Protein AF-A0A2N1USY4-F1 (afdb_monomer)

Foldseek 3Di:
DPPPPPPPPDDPVVVVVVVVVVVVVVVVVVVVVVVVVVVVVVVVVVVVVVVVVVVVVVLVVVLVCQLVVVVVVLCVVVVPPVPVPDDPPPPPCVPDPCPVVVSVVVNVCSNVVSVVVCVVVCVPPDPPPDPDD

Mean predicted aligned error: 14.27 Å

Secondary structure (DSSP, 8-state):
-TTSSGGGSS-HHHHHHHHHHHHHHHHHHHHHHHHHHHHHHHHHHHHHHHHHHHHHHHHHHHHHHHHHHHHHHHHHHHHS---TTS-TT--GGGGSTTHHHHHHHHHHHHHHHHHHHHHHTTTT---------

Structure (mmCIF, N/CA/C/O backbone):
data_AF-A0A2N1USY4-F1
#
_entry.id   AF-A0A2N1USY4-F1
#
loop_
_atom_site.group_PDB
_atom_site.id
_atom_site.type_symbol
_atom_site.label_atom_id
_atom_site.label_alt_id
_atom_site.label_comp_id
_atom_site.label_asym_id
_atom_site.label_entity_id
_atom_site.label_seq_id
_atom_site.pdbx_PDB_ins_code
_atom_site.Cartn_x
_atom_site.Cartn_y
_atom_site.Cartn_z
_atom_site.occupancy
_atom_site.B_iso_or_equiv
_atom_site.auth_seq_id
_atom_site.auth_comp_id
_atom_site.auth_asym_id
_atom_site.auth_atom_id
_atom_site.pdbx_PDB_model_num
ATOM 1 N N . GLY A 1 1 ? -19.912 -14.581 49.534 1.00 46.41 1 GLY A N 1
ATOM 2 C CA . GLY A 1 1 ? -19.799 -14.666 51.003 1.00 46.41 1 GLY A CA 1
ATOM 3 C C . GLY A 1 1 ? -19.997 -13.322 51.678 1.00 46.41 1 GLY A C 1
ATOM 4 O O . GLY A 1 1 ? -20.913 -13.200 52.469 1.00 46.41 1 GLY A O 1
ATOM 5 N N . MET A 1 2 ? -19.193 -12.309 51.335 1.00 43.66 2 MET A N 1
ATOM 6 C CA . MET A 1 2 ? -19.038 -11.086 52.146 1.00 43.66 2 MET A CA 1
ATOM 7 C C . MET A 1 2 ? -20.013 -9.922 51.855 1.00 43.66 2 MET A C 1
ATOM 9 O O . MET A 1 2 ? -19.973 -8.925 52.560 1.00 43.66 2 MET A O 1
ATOM 13 N N . MET A 1 3 ? -20.911 -10.021 50.862 1.00 52.16 3 MET A N 1
ATOM 14 C CA . MET A 1 3 ? -21.882 -8.946 50.551 1.00 52.16 3 MET A CA 1
ATOM 15 C C . MET A 1 3 ? -23.246 -9.074 51.253 1.00 52.16 3 MET A C 1
ATOM 17 O O . MET A 1 3 ? -24.084 -8.190 51.115 1.00 52.16 3 MET A O 1
ATOM 21 N N . ARG A 1 4 ? -23.516 -10.161 51.990 1.00 57.94 4 ARG A N 1
ATOM 22 C CA . ARG A 1 4 ? -24.838 -10.366 52.624 1.00 57.94 4 ARG A CA 1
ATOM 23 C C . ARG A 1 4 ? -24.941 -9.791 54.039 1.00 57.94 4 ARG A C 1
ATOM 25 O O . ARG A 1 4 ? -26.055 -9.608 54.512 1.00 57.94 4 ARG A O 1
ATOM 32 N N . GLU A 1 5 ? -23.819 -9.474 54.682 1.00 55.97 5 GLU A N 1
ATOM 33 C CA . GLU A 1 5 ? -23.781 -9.157 56.119 1.00 55.97 5 GLU A CA 1
ATOM 34 C C . GLU A 1 5 ? -23.853 -7.656 56.448 1.00 55.97 5 GLU A C 1
ATOM 36 O O . GLU A 1 5 ? -24.260 -7.301 57.546 1.00 55.97 5 GLU A O 1
ATOM 41 N N . GLN A 1 6 ? -23.553 -6.756 55.502 1.00 54.62 6 GLN A N 1
ATOM 42 C CA . GLN A 1 6 ? -23.618 -5.299 55.743 1.00 54.62 6 GLN A CA 1
ATOM 43 C C . GLN A 1 6 ? -24.985 -4.667 55.442 1.00 54.62 6 GLN A C 1
ATOM 45 O O . GLN A 1 6 ? -25.193 -3.473 55.632 1.00 54.62 6 GLN A O 1
ATOM 50 N N . LEU A 1 7 ? -25.939 -5.461 54.965 1.00 55.53 7 LEU A N 1
ATOM 51 C CA . LEU A 1 7 ? -27.223 -4.962 54.488 1.00 55.53 7 LEU A CA 1
ATOM 52 C C . LEU A 1 7 ? -28.302 -4.884 55.581 1.00 55.53 7 LEU A C 1
ATOM 54 O O . LEU A 1 7 ? -29.445 -4.583 55.269 1.00 55.53 7 LEU A O 1
ATOM 58 N N . THR A 1 8 ? -27.999 -5.150 56.848 1.00 53.75 8 THR A N 1
ATOM 59 C CA . THR A 1 8 ? -28.990 -5.085 57.941 1.00 53.75 8 THR A CA 1
ATOM 60 C C . THR A 1 8 ? -29.243 -3.667 58.470 1.00 53.75 8 THR A C 1
ATOM 62 O O . THR A 1 8 ? -30.063 -3.504 59.367 1.00 53.75 8 THR A O 1
ATOM 65 N N . VAL A 1 9 ? -28.577 -2.643 57.916 1.00 59.56 9 VAL A N 1
ATOM 66 C CA . VAL A 1 9 ? -28.603 -1.256 58.431 1.00 59.56 9 VAL A CA 1
ATOM 67 C C . VAL A 1 9 ? -29.453 -0.293 57.579 1.00 59.56 9 VAL A C 1
ATOM 69 O O . VAL A 1 9 ? -29.806 0.781 58.054 1.00 59.56 9 VAL A O 1
ATOM 72 N N . PHE A 1 10 ? -29.828 -0.659 56.348 1.00 61.94 10 PHE A N 1
ATOM 73 C CA . PHE A 1 10 ? -30.527 0.238 55.414 1.00 61.94 10 PHE A CA 1
ATOM 74 C C . PHE A 1 10 ? -31.996 -0.145 55.213 1.00 61.94 10 PHE A C 1
ATOM 76 O O . PHE A 1 10 ? -32.310 -1.326 55.036 1.00 61.94 10 PHE A O 1
ATOM 83 N N . ASP A 1 11 ? -32.862 0.870 55.192 1.00 70.75 11 ASP A N 1
ATOM 84 C CA . ASP A 1 11 ? -34.284 0.759 54.858 1.00 70.75 11 ASP A CA 1
ATOM 85 C C . ASP A 1 11 ? -34.491 0.159 53.449 1.00 70.75 11 ASP A C 1
ATOM 87 O O . ASP A 1 11 ? -33.619 0.275 52.576 1.00 70.75 11 ASP A O 1
ATOM 91 N N . GLU A 1 12 ? -35.621 -0.522 53.226 1.00 74.12 12 GLU A N 1
ATOM 92 C CA . GLU A 1 12 ? -35.898 -1.287 51.995 1.00 74.12 12 GLU A CA 1
ATOM 93 C C . GLU A 1 12 ? -35.788 -0.416 50.730 1.00 74.12 12 GLU A C 1
ATOM 95 O O . GLU A 1 12 ? -35.249 -0.854 49.707 1.00 74.12 12 GLU A O 1
ATOM 100 N N . GLU A 1 13 ? -36.190 0.851 50.842 1.00 74.94 13 GLU A N 1
ATOM 101 C CA . GLU A 1 13 ? -36.139 1.845 49.771 1.00 74.94 13 GLU A CA 1
ATOM 102 C C . GLU A 1 13 ? -34.690 2.223 49.405 1.00 74.94 13 GLU A C 1
ATOM 104 O O . GLU A 1 13 ? -34.322 2.287 48.230 1.00 74.94 13 GLU A O 1
ATOM 109 N N . THR A 1 14 ? -33.806 2.362 50.402 1.00 79.56 14 THR A N 1
ATOM 110 C CA . THR A 1 14 ? -32.386 2.703 50.181 1.00 79.56 14 THR A CA 1
ATOM 111 C C . THR A 1 14 ? -31.634 1.567 49.480 1.00 79.56 14 THR A C 1
ATOM 113 O O . THR A 1 14 ? -30.770 1.801 48.632 1.00 79.56 14 THR A O 1
ATOM 116 N N . ARG A 1 15 ? -31.981 0.310 49.787 1.00 80.06 15 ARG A N 1
ATOM 117 C CA . ARG A 1 15 ? -31.410 -0.871 49.118 1.00 80.06 15 ARG A CA 1
ATOM 118 C C . ARG A 1 15 ? -31.798 -0.939 47.642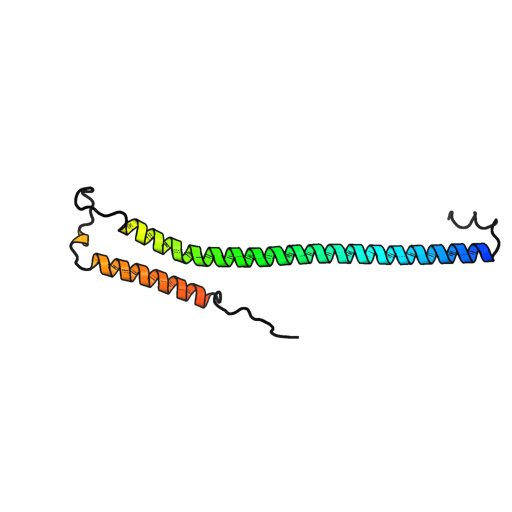 1.00 80.06 15 ARG A C 1
ATOM 120 O O . ARG A 1 15 ? -30.972 -1.349 46.826 1.00 80.06 15 ARG A O 1
ATOM 127 N N . PHE A 1 16 ? -33.036 -0.571 47.312 1.00 84.62 16 PHE A N 1
ATOM 128 C CA . PHE A 1 16 ? -33.518 -0.552 45.934 1.00 84.62 16 PHE A CA 1
ATOM 129 C C . PHE A 1 16 ? -32.733 0.463 45.092 1.00 84.62 16 PHE A C 1
ATOM 131 O O . PHE A 1 16 ? -32.182 0.090 44.059 1.00 84.62 16 PHE A O 1
ATOM 138 N N . TYR A 1 17 ? -32.567 1.692 45.595 1.00 86.75 17 TYR A N 1
ATOM 139 C CA . TYR A 1 17 ? -31.752 2.721 44.938 1.00 86.75 17 TYR A CA 1
ATOM 140 C C . TYR A 1 17 ? -30.293 2.291 44.734 1.00 86.75 17 TYR A C 1
ATOM 142 O O . TYR A 1 17 ? -29.743 2.462 43.649 1.00 86.75 17 TYR A O 1
ATOM 150 N N . LEU A 1 18 ? -29.656 1.695 45.749 1.00 86.19 18 LEU A N 1
ATOM 151 C CA . LEU A 1 18 ? -28.269 1.223 45.633 1.00 86.19 18 LEU A CA 1
ATOM 152 C C . LEU A 1 18 ? -28.106 0.118 44.583 1.00 86.19 18 LEU A C 1
ATOM 154 O O . LEU A 1 18 ? -27.098 0.094 43.877 1.00 86.19 18 LEU A O 1
ATOM 158 N N . ARG A 1 19 ? -29.082 -0.792 44.471 1.00 88.06 19 ARG A N 1
ATOM 159 C CA . ARG A 1 19 ? -29.069 -1.835 43.439 1.00 88.06 19 ARG A CA 1
ATOM 160 C C . ARG A 1 19 ? -29.248 -1.241 42.044 1.00 88.06 19 ARG A C 1
ATOM 162 O O . ARG A 1 19 ? -28.500 -1.619 41.155 1.00 88.06 19 ARG A O 1
ATOM 169 N N . ASP A 1 20 ? -30.161 -0.291 41.871 1.00 91.94 20 ASP A N 1
ATOM 170 C CA . ASP A 1 20 ? -30.392 0.349 40.573 1.00 91.94 20 ASP A CA 1
ATOM 171 C C . ASP A 1 20 ? -29.145 1.093 40.064 1.00 91.94 20 ASP A C 1
ATOM 173 O O . ASP A 1 20 ? -28.736 0.926 38.915 1.00 91.94 20 ASP A O 1
ATOM 177 N N . VAL A 1 21 ? -28.458 1.832 40.946 1.00 92.31 21 VAL A N 1
ATOM 178 C CA . VAL A 1 21 ? -27.180 2.485 40.609 1.00 92.31 21 VAL A CA 1
ATOM 179 C C . VAL A 1 21 ? -26.093 1.461 40.276 1.00 92.31 21 VAL A C 1
ATOM 181 O O . VAL A 1 21 ? -25.308 1.673 39.350 1.00 92.31 21 VAL A O 1
ATOM 184 N N . PHE A 1 22 ? -26.033 0.346 41.006 1.00 92.62 22 PHE A N 1
ATOM 185 C CA . PHE A 1 22 ? -25.076 -0.726 40.733 1.00 92.62 22 PHE A CA 1
ATOM 186 C C . PHE A 1 22 ? -25.317 -1.382 39.365 1.00 92.62 22 PHE A C 1
ATOM 188 O O . PHE A 1 22 ? -24.367 -1.595 38.607 1.00 92.62 22 PHE A O 1
ATOM 195 N N . ASP A 1 23 ? -26.577 -1.643 39.022 1.00 94.44 23 ASP A N 1
ATOM 196 C CA . ASP A 1 23 ? -26.967 -2.228 37.739 1.00 94.44 23 ASP A CA 1
ATOM 197 C C . ASP A 1 23 ? -26.655 -1.258 36.584 1.00 94.44 23 ASP A C 1
ATOM 199 O O . ASP A 1 23 ? -26.004 -1.647 35.612 1.00 94.44 23 ASP A O 1
ATOM 203 N N . HIS A 1 24 ? -26.984 0.032 36.728 1.00 95.19 24 HIS A N 1
ATOM 204 C CA . HIS A 1 24 ? -26.621 1.069 35.751 1.00 95.19 24 HIS A CA 1
ATOM 205 C C . HIS A 1 24 ? -25.105 1.211 35.573 1.00 95.19 24 HIS A C 1
ATOM 207 O O . HIS A 1 24 ? -24.616 1.383 34.456 1.00 95.19 24 HIS A O 1
ATOM 213 N N . THR A 1 25 ? -24.342 1.128 36.666 1.00 94.88 25 THR A N 1
ATOM 214 C CA . THR A 1 25 ? -22.875 1.212 36.610 1.00 94.88 25 THR A CA 1
ATOM 215 C C . THR A 1 25 ? -22.294 0.016 35.863 1.00 94.88 25 THR A C 1
ATOM 217 O O . THR A 1 25 ? -21.384 0.179 35.054 1.00 94.88 25 THR A O 1
ATOM 220 N N . THR A 1 26 ? -22.850 -1.174 36.090 1.00 95.25 26 THR A N 1
ATOM 221 C CA . THR A 1 26 ? -22.438 -2.399 35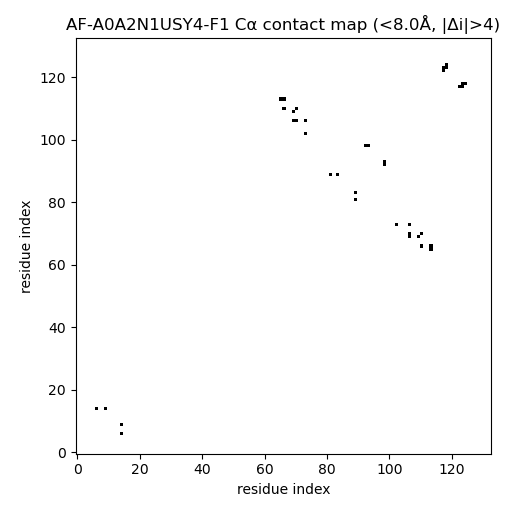.397 1.00 95.25 26 THR A CA 1
ATOM 222 C C . THR A 1 26 ? -22.745 -2.302 33.901 1.00 95.25 26 THR A C 1
ATOM 224 O O . THR A 1 26 ? -21.869 -2.549 33.079 1.00 95.25 26 THR A O 1
ATOM 227 N N . GLN A 1 27 ? -23.934 -1.818 33.534 1.00 97.00 27 GLN A N 1
ATOM 228 C CA . GLN A 1 27 ? -24.311 -1.606 32.134 1.00 97.00 27 GLN A CA 1
ATOM 229 C C . GLN A 1 27 ? -23.416 -0.575 31.424 1.00 97.00 27 GLN A C 1
ATOM 231 O O . GLN A 1 27 ? -23.052 -0.750 30.260 1.00 97.00 27 GLN A O 1
ATOM 236 N N . LEU A 1 28 ? -23.034 0.503 32.118 1.00 96.75 28 LEU A N 1
ATOM 237 C CA . LEU A 1 28 ? -22.068 1.477 31.602 1.00 96.75 28 LEU A CA 1
ATOM 238 C C . LEU A 1 28 ? -20.683 0.860 31.394 1.00 96.75 28 LEU A C 1
ATOM 240 O O . LEU A 1 28 ? -19.989 1.227 30.446 1.00 96.75 28 LEU A O 1
ATOM 244 N N . MET A 1 29 ? -20.284 -0.066 32.262 1.00 97.38 29 MET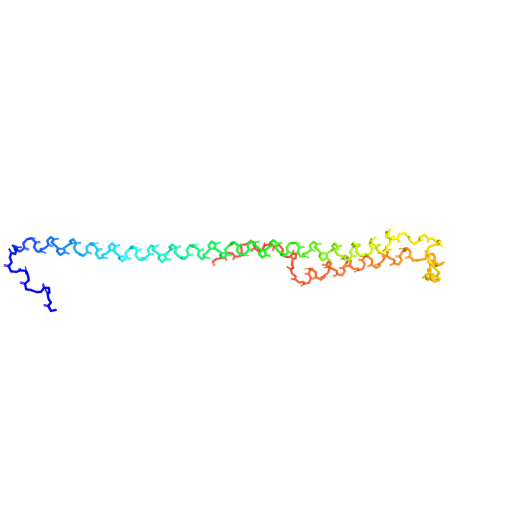 A N 1
ATOM 245 C CA . MET A 1 29 ? -19.006 -0.763 32.158 1.00 97.38 29 MET A CA 1
ATOM 246 C C . MET A 1 29 ? -18.968 -1.673 30.922 1.00 97.38 29 MET A C 1
ATOM 248 O O . MET A 1 29 ? -18.017 -1.587 30.147 1.00 97.38 29 MET A O 1
ATOM 252 N N . ASP A 1 30 ? -20.044 -2.420 30.659 1.00 97.44 30 ASP A N 1
ATOM 253 C CA . ASP A 1 30 ? -20.185 -3.249 29.450 1.00 97.44 30 ASP A CA 1
ATOM 254 C C . ASP A 1 30 ? -20.150 -2.405 28.160 1.00 97.44 30 ASP A C 1
ATOM 256 O O . ASP A 1 30 ? -19.518 -2.765 27.159 1.00 97.44 30 ASP A O 1
ATOM 260 N N . LEU A 1 31 ? -20.796 -1.235 28.180 1.00 97.56 31 LEU A N 1
ATOM 261 C CA . LEU A 1 31 ? -20.748 -0.264 27.082 1.00 97.56 31 LEU A CA 1
ATOM 262 C C . LEU A 1 31 ? -19.334 0.273 26.856 1.00 97.56 31 LEU A C 1
ATOM 264 O O . LEU A 1 31 ? -18.888 0.377 25.714 1.00 97.56 31 LEU A O 1
ATOM 268 N N . LEU A 1 32 ? -18.621 0.613 27.931 1.00 97.69 32 LEU A N 1
ATOM 269 C CA . LEU A 1 32 ? -17.239 1.080 27.849 1.00 97.69 32 LEU A CA 1
ATOM 270 C C . LEU A 1 32 ? -16.318 0.025 27.246 1.00 97.69 32 LEU A C 1
ATOM 272 O O . LEU A 1 32 ? -15.480 0.372 26.415 1.00 97.69 32 LEU A O 1
ATOM 276 N N . ASP A 1 33 ? -16.471 -1.237 27.631 1.00 97.75 33 ASP A N 1
ATOM 277 C CA . ASP A 1 33 ? -15.669 -2.318 27.064 1.00 97.75 33 ASP A CA 1
ATOM 278 C C . ASP A 1 33 ? -15.999 -2.533 25.581 1.00 97.75 33 ASP A C 1
ATOM 280 O O . ASP A 1 33 ? -15.087 -2.588 24.757 1.00 97.75 33 ASP A O 1
ATOM 284 N N . THR A 1 34 ? -17.277 -2.451 25.198 1.00 97.94 34 THR A N 1
ATOM 285 C CA . THR A 1 34 ? -17.685 -2.450 23.781 1.00 97.94 34 THR A CA 1
ATOM 286 C C . THR A 1 34 ? -17.042 -1.298 22.993 1.00 97.94 34 THR A C 1
ATOM 288 O O . THR A 1 34 ? -16.569 -1.485 21.869 1.00 97.94 34 THR A O 1
ATOM 291 N N . TYR A 1 35 ? -16.992 -0.089 23.562 1.00 97.38 35 TYR A N 1
ATOM 292 C CA . TYR A 1 35 ? -16.352 1.057 22.911 1.00 97.38 35 TYR A CA 1
ATOM 293 C C . TYR A 1 35 ? -14.835 0.906 22.794 1.00 97.38 35 TYR A C 1
ATOM 295 O O . TYR A 1 35 ? -14.265 1.338 21.789 1.00 97.38 35 TYR A O 1
ATOM 303 N N . LYS A 1 36 ? -14.169 0.297 23.782 1.00 97.94 36 LYS A N 1
ATOM 304 C CA . LYS A 1 36 ? -12.736 -0.017 23.687 1.00 97.94 36 LYS A CA 1
ATOM 305 C C . LYS A 1 36 ? -12.469 -0.994 22.547 1.00 97.94 36 LYS A C 1
ATOM 307 O O . LYS A 1 36 ? -11.573 -0.731 21.746 1.00 97.94 36 LYS A O 1
ATOM 312 N N . ASP A 1 37 ? -13.278 -2.043 22.430 1.00 97.75 37 ASP A N 1
ATOM 313 C CA . ASP A 1 37 ? -13.153 -3.031 21.356 1.00 97.75 37 ASP A CA 1
ATOM 314 C C . ASP A 1 37 ? -13.368 -2.389 19.980 1.00 97.75 37 ASP A C 1
ATOM 316 O O . ASP A 1 37 ? -12.569 -2.581 19.063 1.00 97.75 37 ASP A O 1
ATOM 320 N N . LEU A 1 38 ? -14.396 -1.545 19.835 1.00 97.88 38 LEU A N 1
ATOM 321 C CA . LEU A 1 38 ? -14.625 -0.781 18.604 1.00 97.88 38 LEU A CA 1
ATOM 322 C C . LEU A 1 38 ? -13.460 0.156 18.271 1.00 97.88 38 LEU A C 1
ATOM 324 O O . LEU A 1 38 ? -13.055 0.241 17.114 1.00 97.88 38 LEU A O 1
ATOM 328 N N . SER A 1 39 ? -12.905 0.844 19.268 1.00 97.00 39 SER A N 1
ATOM 329 C CA . SER A 1 39 ? -11.746 1.719 19.077 1.00 97.00 39 SER A CA 1
ATOM 330 C C . SER A 1 39 ? -10.527 0.933 18.587 1.00 97.00 39 SER A C 1
ATOM 332 O O . SER A 1 39 ? -9.879 1.347 17.625 1.00 97.00 39 SER A O 1
ATOM 334 N N . SER A 1 40 ? -10.263 -0.240 19.172 1.00 97.25 40 SER A N 1
ATOM 335 C CA . SER A 1 40 ? -9.193 -1.135 18.716 1.00 97.25 40 SER A CA 1
ATOM 336 C C . SER A 1 40 ? -9.416 -1.579 17.270 1.00 97.25 40 SER A C 1
ATOM 338 O O . SER A 1 40 ? -8.513 -1.457 16.445 1.00 97.25 40 SER A O 1
ATOM 340 N N . HIS A 1 41 ? -10.635 -1.998 16.918 1.00 97.38 41 HIS A N 1
ATOM 341 C CA . HIS A 1 41 ? -10.966 -2.374 15.541 1.00 97.38 41 HIS A CA 1
ATOM 342 C C . HIS A 1 41 ? -10.779 -1.222 14.547 1.00 97.38 41 HIS A C 1
ATOM 344 O O . HIS A 1 41 ? -10.309 -1.437 13.429 1.00 97.38 41 HIS A O 1
ATOM 350 N N . LEU A 1 42 ? -11.125 0.008 14.934 1.00 97.31 42 LEU A N 1
ATOM 351 C CA . LEU A 1 42 ? -10.895 1.186 14.099 1.00 97.31 42 LEU A CA 1
ATOM 352 C C . LEU A 1 42 ? -9.401 1.443 13.903 1.00 97.31 42 LEU A C 1
ATOM 354 O O . LEU A 1 42 ? -8.981 1.704 12.776 1.00 97.31 42 LEU A O 1
ATOM 358 N N . MET A 1 43 ? -8.593 1.331 14.960 1.00 98.06 43 MET A N 1
ATOM 359 C CA . MET A 1 43 ? -7.136 1.438 14.848 1.00 98.06 43 MET A CA 1
ATOM 360 C C . MET A 1 43 ? -6.587 0.396 13.869 1.00 98.06 43 MET A C 1
ATOM 362 O O . MET A 1 43 ? -5.872 0.767 12.935 1.00 98.06 43 MET A O 1
ATOM 366 N N . ASP A 1 44 ? -7.004 -0.864 13.991 1.00 97.06 44 ASP A N 1
ATOM 367 C CA . ASP A 1 44 ? -6.590 -1.940 13.086 1.00 97.06 44 ASP A CA 1
ATOM 368 C C . ASP A 1 44 ? -7.017 -1.676 11.635 1.00 97.06 44 ASP A C 1
ATOM 370 O O . ASP A 1 44 ? -6.224 -1.839 10.703 1.00 97.06 44 ASP A O 1
ATOM 374 N N . MET A 1 45 ? -8.242 -1.188 11.417 1.00 97.38 45 MET A N 1
ATOM 375 C CA . MET A 1 45 ? -8.713 -0.782 10.091 1.00 97.38 45 MET A CA 1
ATOM 376 C C . MET A 1 45 ? -7.893 0.373 9.514 1.00 97.38 45 MET A C 1
ATOM 378 O O . MET A 1 45 ? -7.535 0.334 8.336 1.00 97.38 45 MET A O 1
ATOM 382 N N . THR A 1 46 ? -7.565 1.390 10.314 1.00 96.56 46 THR A N 1
ATOM 383 C CA . THR A 1 46 ? -6.744 2.514 9.842 1.00 96.56 46 THR A CA 1
ATOM 384 C C . THR A 1 46 ? -5.325 2.074 9.487 1.00 96.56 46 THR A C 1
ATOM 386 O O . THR A 1 46 ? -4.803 2.481 8.447 1.00 96.56 46 THR A O 1
ATOM 389 N N . ALA A 1 47 ? -4.724 1.188 10.286 1.00 96.06 47 ALA A N 1
ATOM 390 C CA . ALA A 1 47 ? -3.419 0.606 9.999 1.00 96.06 47 ALA A CA 1
ATOM 391 C C . ALA A 1 47 ? -3.457 -0.250 8.722 1.00 96.06 47 ALA A C 1
ATOM 393 O O . ALA A 1 47 ? -2.578 -0.134 7.864 1.00 96.06 47 ALA A O 1
ATOM 394 N N . SER A 1 48 ? -4.511 -1.052 8.549 1.00 96.06 48 SER A N 1
ATOM 395 C CA . SER A 1 48 ? -4.748 -1.841 7.338 1.00 96.06 48 SER A CA 1
ATOM 396 C C . SER A 1 48 ? -4.895 -0.954 6.098 1.00 96.06 48 SER A C 1
ATOM 398 O O . SER A 1 48 ? -4.225 -1.180 5.090 1.00 96.06 48 SER A O 1
ATOM 400 N N . ALA A 1 49 ? -5.681 0.123 6.182 1.00 95.38 49 ALA A N 1
ATOM 401 C CA . ALA A 1 49 ? -5.840 1.086 5.095 1.00 95.38 49 ALA A CA 1
ATOM 402 C C . ALA A 1 49 ? -4.518 1.794 4.746 1.00 95.38 49 ALA A C 1
ATOM 404 O O . ALA A 1 49 ? -4.193 1.965 3.567 1.00 95.38 49 ALA A O 1
ATOM 405 N N . ALA A 1 50 ? -3.716 2.162 5.751 1.00 95.31 50 ALA A N 1
ATOM 406 C CA . ALA A 1 50 ? -2.388 2.736 5.539 1.00 95.31 50 ALA A CA 1
ATOM 407 C C . ALA A 1 50 ? -1.444 1.747 4.832 1.00 95.31 50 ALA A C 1
ATOM 409 O O . ALA A 1 50 ? -0.741 2.127 3.893 1.00 95.31 50 ALA A O 1
ATOM 410 N N . SER A 1 51 ? -1.473 0.473 5.229 1.00 94.38 51 SER A N 1
ATOM 411 C CA . SER A 1 51 ? -0.706 -0.602 4.589 1.00 94.38 51 SER A CA 1
ATOM 412 C C . SER A 1 51 ? -1.153 -0.849 3.144 1.00 94.38 51 SER A C 1
ATOM 414 O O . SER A 1 51 ? -0.322 -0.955 2.242 1.00 94.38 51 SER A O 1
ATOM 416 N N . ALA A 1 52 ? -2.463 -0.843 2.881 1.00 92.81 52 ALA A N 1
ATOM 417 C CA . ALA A 1 52 ? -3.009 -0.965 1.531 1.00 92.81 52 ALA A CA 1
ATOM 418 C C . ALA A 1 52 ? -2.521 0.171 0.617 1.00 92.81 52 ALA A C 1
ATOM 420 O O . ALA A 1 52 ? -2.038 -0.085 -0.488 1.00 92.81 52 ALA A O 1
ATOM 421 N N . ARG A 1 53 ? -2.551 1.417 1.109 1.00 92.25 53 ARG A N 1
ATOM 422 C CA . ARG A 1 53 ? -2.010 2.578 0.390 1.00 92.25 53 ARG A CA 1
ATOM 423 C C . ARG A 1 53 ? -0.506 2.451 0.147 1.00 92.25 53 ARG A C 1
ATOM 425 O O . ARG A 1 53 ? -0.037 2.758 -0.946 1.00 92.25 53 ARG A O 1
ATOM 432 N N . MET A 1 54 ? 0.258 1.992 1.138 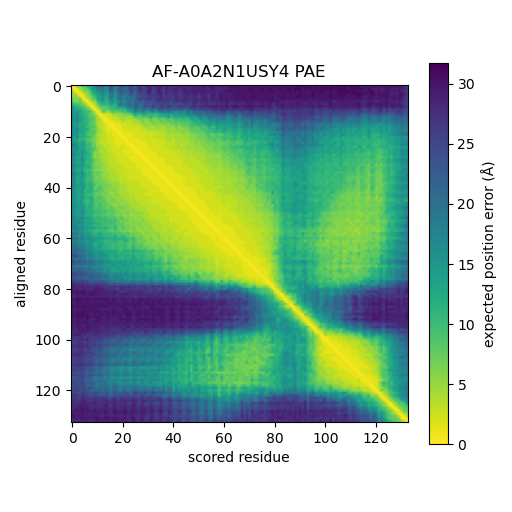1.00 93.31 54 MET A N 1
ATOM 433 C CA . MET A 1 54 ? 1.694 1.749 0.976 1.00 93.31 54 MET A CA 1
ATOM 434 C C . MET A 1 54 ? 1.962 0.704 -0.113 1.00 93.31 54 MET A C 1
ATOM 436 O O . MET A 1 54 ? 2.806 0.925 -0.979 1.00 93.31 54 MET A O 1
ATOM 440 N N . ASN A 1 55 ? 1.210 -0.398 -0.125 1.00 91.50 55 ASN A N 1
ATOM 441 C CA . ASN A 1 55 ? 1.321 -1.428 -1.157 1.00 91.50 55 ASN A CA 1
ATOM 442 C C . ASN A 1 55 ? 1.031 -0.876 -2.557 1.00 91.50 55 ASN A C 1
ATOM 444 O O . ASN A 1 55 ? 1.725 -1.230 -3.510 1.00 91.50 55 ASN A O 1
ATOM 448 N N . GLU A 1 56 ? 0.045 0.011 -2.692 1.00 89.06 56 GLU A N 1
ATOM 449 C CA . GLU A 1 56 ? -0.254 0.682 -3.959 1.00 89.06 56 GLU A CA 1
ATOM 450 C C . GLU A 1 56 ? 0.895 1.594 -4.414 1.00 89.06 56 GLU A C 1
ATOM 452 O O . GLU A 1 56 ? 1.325 1.516 -5.567 1.00 89.06 56 GLU A O 1
ATOM 457 N N . ILE A 1 57 ? 1.455 2.397 -3.503 1.00 92.00 57 ILE A N 1
ATOM 458 C CA . ILE A 1 57 ? 2.604 3.269 -3.790 1.00 92.00 57 ILE A CA 1
ATOM 459 C C . ILE A 1 57 ? 3.826 2.437 -4.198 1.00 92.00 57 ILE A C 1
ATOM 461 O O . ILE A 1 57 ? 4.456 2.723 -5.216 1.00 92.00 57 ILE A O 1
ATOM 465 N N . MET A 1 58 ? 4.145 1.381 -3.448 1.00 91.00 58 MET A N 1
ATOM 466 C CA . MET A 1 58 ? 5.262 0.480 -3.749 1.00 91.00 58 MET A CA 1
ATOM 467 C C . MET A 1 58 ? 5.090 -0.190 -5.108 1.00 91.00 58 MET A C 1
ATOM 469 O O . MET A 1 58 ? 6.041 -0.273 -5.887 1.00 91.00 58 MET A O 1
ATOM 473 N N . ARG A 1 59 ? 3.869 -0.626 -5.427 1.00 85.44 59 ARG A N 1
ATOM 474 C CA . ARG A 1 59 ? 3.522 -1.146 -6.748 1.00 85.44 59 ARG A CA 1
ATOM 475 C C . ARG A 1 59 ? 3.773 -0.104 -7.832 1.00 85.44 59 ARG A C 1
ATOM 477 O O . ARG A 1 59 ? 4.445 -0.426 -8.807 1.00 85.44 59 ARG A O 1
ATOM 484 N N . PHE A 1 60 ? 3.294 1.126 -7.659 1.00 87.00 60 PHE A N 1
ATOM 485 C CA . PHE A 1 60 ? 3.501 2.199 -8.631 1.00 87.00 60 PHE A CA 1
ATOM 486 C C . PHE A 1 60 ? 4.992 2.485 -8.862 1.00 87.00 60 PHE A C 1
ATOM 488 O O . PHE A 1 60 ? 5.455 2.452 -10.002 1.00 87.00 60 PHE A O 1
ATOM 495 N N . LEU A 1 61 ? 5.764 2.676 -7.787 1.00 86.94 61 LEU A N 1
ATOM 496 C CA . LEU A 1 61 ? 7.209 2.899 -7.871 1.00 86.94 61 LEU A CA 1
ATOM 497 C C . LEU A 1 61 ? 7.923 1.729 -8.556 1.00 86.94 61 LEU A C 1
ATOM 499 O O . LEU A 1 61 ? 8.745 1.952 -9.438 1.00 86.94 61 LEU A O 1
ATOM 503 N N . THR A 1 62 ? 7.556 0.487 -8.228 1.00 87.38 62 THR A N 1
ATOM 504 C CA . THR A 1 62 ? 8.143 -0.714 -8.841 1.00 87.38 62 THR A CA 1
ATOM 505 C C . THR A 1 62 ? 7.880 -0.772 -10.345 1.00 87.38 62 THR A C 1
ATOM 507 O O . THR A 1 62 ? 8.793 -1.100 -11.100 1.00 87.38 62 THR A O 1
ATOM 510 N N . VAL A 1 63 ? 6.666 -0.431 -10.804 1.00 83.44 63 VAL A N 1
ATOM 511 C CA . VAL A 1 63 ? 6.357 -0.346 -12.246 1.00 83.44 63 VAL A CA 1
ATOM 512 C C . VAL A 1 63 ? 7.275 0.659 -12.926 1.00 83.44 63 VAL A C 1
ATOM 514 O O . VAL A 1 63 ? 7.926 0.323 -13.914 1.00 83.44 63 VAL A O 1
ATOM 517 N N . MET A 1 64 ? 7.351 1.875 -12.381 1.00 84.12 64 MET A N 1
ATOM 518 C CA . MET A 1 64 ? 8.166 2.940 -12.961 1.00 84.12 64 MET A CA 1
ATOM 519 C C . MET A 1 64 ? 9.646 2.541 -12.992 1.00 84.12 64 MET A C 1
ATOM 521 O O . MET A 1 64 ? 10.287 2.637 -14.037 1.00 84.12 64 MET A O 1
ATOM 525 N N . SER A 1 65 ? 10.187 2.015 -11.889 1.00 87.12 65 SER A N 1
ATOM 526 C CA . SER A 1 65 ? 11.571 1.537 -11.814 1.00 87.12 65 SER A CA 1
ATOM 527 C C . SER A 1 65 ? 11.852 0.401 -12.796 1.00 87.12 65 SER A C 1
ATOM 529 O O . SER A 1 65 ? 12.879 0.425 -13.464 1.00 87.12 65 SER A O 1
ATOM 531 N N . SER A 1 66 ? 10.943 -0.564 -12.946 1.00 83.69 66 SER A N 1
ATOM 532 C CA . SER A 1 66 ? 11.105 -1.686 -13.882 1.00 83.69 66 SER A CA 1
ATOM 533 C C . SER A 1 66 ? 11.208 -1.231 -15.345 1.00 83.69 66 SER A C 1
ATOM 535 O O . SER A 1 66 ? 11.865 -1.888 -16.148 1.00 83.69 66 SER A O 1
ATOM 537 N N . ILE A 1 67 ? 10.611 -0.084 -15.689 1.00 80.12 67 ILE A N 1
ATOM 538 C CA . ILE A 1 67 ? 10.739 0.549 -17.010 1.00 80.12 67 ILE A CA 1
ATOM 539 C C . ILE A 1 67 ? 12.046 1.352 -17.102 1.00 80.12 67 ILE A C 1
ATOM 541 O O . ILE A 1 67 ? 12.791 1.219 -18.074 1.00 80.12 67 ILE A O 1
ATOM 545 N N . PHE A 1 68 ? 12.351 2.173 -16.093 1.00 78.81 68 PHE A N 1
ATOM 546 C CA . PHE A 1 68 ? 13.517 3.059 -16.121 1.00 78.81 68 PHE A CA 1
ATOM 547 C C . PHE A 1 68 ? 14.853 2.332 -15.984 1.00 78.81 68 PHE A C 1
ATOM 549 O O . PHE A 1 68 ? 15.815 2.776 -16.597 1.00 78.81 68 PHE A O 1
ATOM 556 N N . ILE A 1 69 ? 14.952 1.243 -15.220 1.00 84.31 69 ILE A N 1
ATOM 557 C CA . ILE A 1 69 ? 16.209 0.506 -15.013 1.00 84.31 69 ILE A CA 1
ATOM 558 C C . ILE A 1 69 ? 16.804 0.005 -16.339 1.00 84.31 69 ILE A C 1
ATOM 560 O O . ILE A 1 69 ? 17.935 0.386 -16.639 1.00 84.31 69 ILE A O 1
ATOM 564 N N . PRO A 1 70 ? 16.098 -0.791 -17.169 1.00 75.69 70 PRO A N 1
ATOM 565 C CA . PRO A 1 70 ? 16.658 -1.243 -18.438 1.00 75.69 70 PRO A CA 1
ATOM 566 C C . PRO A 1 70 ? 16.880 -0.082 -19.408 1.00 75.69 70 PRO A C 1
ATOM 568 O O . PRO A 1 70 ? 17.899 -0.050 -20.090 1.00 75.69 70 PRO A O 1
ATOM 571 N N . LEU A 1 71 ? 15.977 0.904 -19.441 1.00 76.50 71 LEU A N 1
ATOM 572 C CA . LEU A 1 71 ? 16.130 2.072 -20.308 1.00 76.50 71 LEU A CA 1
ATOM 573 C C . LEU A 1 71 ? 17.391 2.875 -19.950 1.00 76.50 71 LEU A C 1
ATOM 575 O O . LEU A 1 71 ? 18.164 3.233 -20.833 1.00 76.50 71 LEU A O 1
ATOM 579 N N . THR A 1 72 ? 17.629 3.095 -18.655 1.00 79.25 72 THR A N 1
ATOM 580 C CA . THR A 1 72 ? 18.807 3.799 -18.126 1.00 79.25 72 THR A CA 1
ATOM 581 C C . THR A 1 72 ? 20.069 2.969 -18.301 1.00 79.25 72 THR A C 1
ATOM 583 O O . THR A 1 72 ? 21.112 3.527 -18.607 1.00 79.25 72 THR A O 1
ATOM 586 N N . PHE A 1 73 ? 19.999 1.645 -18.157 1.00 77.38 73 PHE A N 1
ATOM 587 C CA . PHE A 1 73 ? 21.133 0.756 -18.401 1.00 77.38 73 PHE A CA 1
ATOM 588 C C . PHE A 1 73 ? 21.591 0.825 -19.861 1.00 77.38 73 PHE A C 1
ATOM 590 O O . PHE A 1 73 ? 22.777 1.007 -20.125 1.00 77.38 73 PHE A O 1
ATOM 597 N N . ILE A 1 74 ? 20.654 0.766 -20.813 1.00 72.19 74 ILE A N 1
ATOM 598 C CA . ILE A 1 74 ? 20.991 0.885 -22.233 1.00 72.19 74 ILE A CA 1
ATOM 599 C C . ILE A 1 74 ? 21.445 2.321 -22.542 1.00 72.19 74 ILE A C 1
ATOM 601 O O . ILE A 1 74 ? 22.483 2.505 -23.168 1.00 72.19 74 ILE A O 1
ATOM 605 N N . ALA A 1 75 ? 20.752 3.352 -22.048 1.00 72.44 75 ALA A N 1
ATOM 606 C CA . ALA A 1 75 ? 21.200 4.739 -22.198 1.00 72.44 75 ALA A CA 1
ATOM 607 C C . ALA A 1 75 ? 22.581 4.990 -21.562 1.00 72.44 75 ALA A C 1
ATOM 609 O O . ALA A 1 75 ? 23.343 5.791 -22.083 1.00 72.44 75 ALA A O 1
ATOM 610 N N . GLY A 1 76 ? 22.932 4.289 -20.484 1.00 72.25 76 GLY A N 1
ATOM 611 C CA . GLY A 1 76 ? 24.249 4.325 -19.854 1.00 72.25 76 GLY A CA 1
ATOM 612 C C . GLY A 1 76 ? 25.320 3.669 -20.721 1.00 72.25 76 GLY A C 1
ATOM 613 O O . GLY A 1 76 ? 26.347 4.288 -20.970 1.00 72.25 76 GLY A O 1
ATOM 614 N N . ILE A 1 77 ? 25.062 2.471 -21.258 1.00 68.81 77 ILE A N 1
ATOM 615 C CA . ILE A 1 77 ? 25.983 1.782 -22.182 1.00 68.81 77 ILE A CA 1
ATOM 616 C C . ILE A 1 77 ? 26.221 2.604 -23.454 1.00 68.81 77 ILE A C 1
ATOM 618 O O . ILE A 1 77 ? 27.353 2.698 -23.912 1.00 68.81 77 ILE A O 1
ATOM 622 N N . TYR A 1 78 ? 25.174 3.207 -24.023 1.00 64.31 78 TYR A N 1
ATOM 623 C CA . TYR A 1 78 ? 25.282 3.998 -25.256 1.00 64.31 78 TYR A CA 1
ATOM 624 C C . TYR A 1 78 ? 25.704 5.457 -25.008 1.00 64.31 78 TYR A C 1
ATOM 626 O O . TYR A 1 78 ? 26.266 6.093 -25.896 1.00 64.31 78 TYR A O 1
ATOM 634 N N . GLY A 1 79 ? 25.445 5.994 -23.813 1.00 60.12 79 GLY A N 1
ATOM 635 C CA . GLY A 1 79 ? 25.862 7.327 -23.364 1.00 60.12 79 GLY A CA 1
ATOM 636 C C . GLY A 1 79 ? 27.302 7.367 -22.851 1.00 60.12 79 GLY A C 1
ATOM 637 O O . GLY A 1 79 ? 27.947 8.419 -22.901 1.00 60.12 79 GLY A O 1
ATOM 638 N N . MET A 1 80 ? 27.854 6.214 -22.452 1.00 59.78 80 MET A N 1
ATOM 639 C CA . MET A 1 80 ? 29.289 5.959 -22.503 1.00 59.78 80 MET A CA 1
ATOM 640 C C . MET A 1 80 ? 29.694 5.997 -23.975 1.00 59.78 80 MET A C 1
ATOM 642 O O . MET A 1 80 ? 29.757 4.978 -24.651 1.00 59.78 80 MET A O 1
ATOM 646 N N . ASN A 1 81 ? 29.888 7.212 -24.491 1.00 54.22 81 ASN A N 1
ATOM 647 C CA . ASN A 1 81 ? 30.384 7.468 -25.829 1.00 54.22 81 ASN A CA 1
ATOM 648 C C . ASN A 1 81 ? 31.611 6.579 -26.036 1.00 54.22 81 ASN A C 1
ATOM 650 O O . ASN A 1 81 ? 32.673 6.872 -25.479 1.00 54.22 81 ASN A O 1
ATOM 654 N N . PHE A 1 82 ? 31.469 5.514 -26.826 1.00 50.44 82 PHE A N 1
ATOM 655 C CA . PHE A 1 82 ? 32.586 4.782 -27.401 1.00 50.44 82 PHE A CA 1
ATOM 656 C C . PHE A 1 82 ? 33.297 5.746 -28.357 1.00 50.44 82 PHE A C 1
ATOM 658 O O . PHE A 1 82 ? 33.146 5.693 -29.576 1.00 50.44 82 PHE A O 1
ATOM 665 N N . HIS A 1 83 ? 34.029 6.704 -27.783 1.00 46.47 83 HIS A N 1
ATOM 666 C CA . HIS A 1 83 ? 35.007 7.491 -28.497 1.00 46.47 83 HIS A CA 1
ATOM 667 C C . HIS A 1 83 ? 36.000 6.482 -29.052 1.00 46.47 83 HIS A C 1
ATOM 669 O O . HIS A 1 83 ? 36.583 5.688 -28.311 1.00 46.47 83 HIS A O 1
ATOM 675 N N . ARG A 1 84 ? 36.166 6.526 -30.373 1.00 49.19 84 ARG A N 1
ATOM 676 C CA . ARG A 1 84 ? 37.024 5.654 -31.186 1.00 49.19 84 ARG A CA 1
ATOM 677 C C . ARG A 1 84 ? 38.475 5.535 -30.688 1.00 49.19 84 ARG A C 1
ATOM 679 O O . ARG A 1 84 ? 39.202 4.696 -31.199 1.00 49.19 84 ARG A O 1
ATOM 686 N N . GLU A 1 85 ? 38.891 6.348 -29.716 1.00 51.09 85 GLU A N 1
ATOM 687 C CA . GLU A 1 85 ? 40.281 6.505 -29.286 1.00 51.09 85 GLU A CA 1
ATOM 688 C C . GLU A 1 85 ? 40.634 5.908 -27.907 1.00 51.09 85 GLU A C 1
ATOM 690 O O . GLU A 1 85 ? 41.813 5.847 -27.578 1.00 51.09 85 GLU A O 1
ATOM 695 N N . SER A 1 86 ? 39.682 5.443 -27.082 1.00 50.06 86 SER A N 1
ATOM 696 C CA . SER A 1 86 ? 39.980 5.130 -25.662 1.00 50.06 86 SER A CA 1
ATOM 697 C C . SER A 1 86 ? 40.029 3.645 -25.268 1.00 50.06 86 SER A C 1
ATOM 699 O O . SER A 1 86 ? 40.325 3.351 -24.112 1.00 50.06 86 SER A O 1
ATOM 701 N N . SER A 1 87 ? 39.770 2.685 -26.165 1.00 41.69 87 SER A N 1
ATOM 702 C CA . SER A 1 87 ? 39.918 1.257 -25.831 1.00 41.69 87 SER A CA 1
ATOM 703 C C . SER A 1 87 ? 40.243 0.394 -27.062 1.00 41.69 87 SER A C 1
ATOM 705 O O . SER A 1 87 ? 39.465 0.396 -28.014 1.00 41.69 87 SER A O 1
ATOM 707 N N . PRO A 1 88 ? 41.333 -0.401 -27.056 1.00 47.22 88 PRO A N 1
ATOM 708 C CA . PRO A 1 88 ? 41.652 -1.364 -28.117 1.00 47.22 88 PRO A CA 1
ATOM 709 C C . PRO A 1 88 ? 40.688 -2.564 -28.168 1.00 47.22 88 PRO A C 1
ATOM 711 O O . PRO A 1 88 ? 40.739 -3.353 -29.105 1.00 47.22 88 PRO A O 1
ATOM 714 N N . TYR A 1 89 ? 39.807 -2.696 -27.170 1.00 48.94 89 TYR A N 1
ATOM 715 C CA . TYR A 1 89 ? 38.698 -3.655 -27.124 1.00 48.94 89 TYR A CA 1
ATOM 716 C C . TYR A 1 89 ? 37.378 -3.026 -27.596 1.00 48.94 89 TYR A C 1
ATOM 718 O O . TYR A 1 89 ? 36.298 -3.474 -27.211 1.00 48.94 89 TYR A O 1
ATOM 726 N N . ASN A 1 90 ? 37.441 -1.963 -28.405 1.00 46.00 90 ASN A N 1
ATOM 727 C CA . ASN A 1 90 ? 36.276 -1.496 -29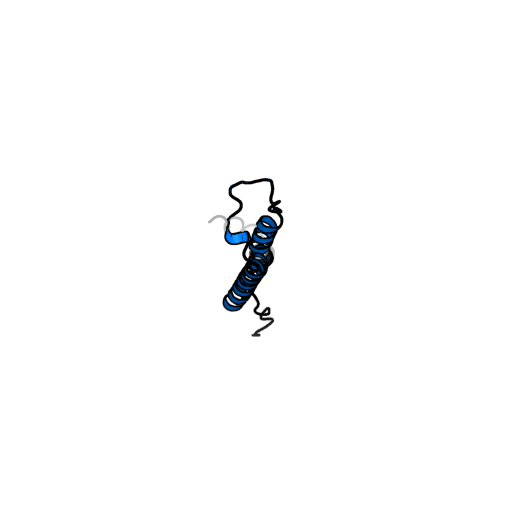.142 1.00 46.00 90 ASN A CA 1
ATOM 728 C C . ASN A 1 90 ? 35.856 -2.634 -30.085 1.00 46.00 90 ASN A C 1
ATOM 730 O O . ASN A 1 90 ? 36.580 -2.981 -31.015 1.00 46.00 90 ASN A O 1
ATOM 734 N N . MET A 1 91 ? 34.747 -3.287 -29.750 1.00 44.81 91 MET A N 1
ATOM 735 C CA . MET A 1 91 ? 34.230 -4.482 -30.410 1.00 44.81 91 MET A CA 1
ATOM 736 C C . MET A 1 91 ? 34.246 -4.298 -31.947 1.00 44.81 91 MET A C 1
ATOM 738 O O . MET A 1 91 ? 33.674 -3.320 -32.435 1.00 44.81 91 MET A O 1
ATOM 742 N N . PRO A 1 92 ? 34.859 -5.208 -32.728 1.00 43.03 92 PRO A N 1
ATOM 743 C CA . PRO A 1 92 ? 34.965 -5.099 -34.192 1.00 43.03 92 PRO A CA 1
ATOM 744 C C . PRO A 1 92 ? 33.609 -5.144 -34.928 1.00 43.03 92 PRO A C 1
ATOM 746 O O . PRO A 1 92 ? 33.544 -4.943 -36.135 1.00 43.03 92 PRO A O 1
ATOM 749 N N . GLU A 1 93 ? 32.509 -5.364 -34.211 1.00 43.62 93 GLU A N 1
ATOM 750 C CA . GLU A 1 93 ? 31.139 -5.357 -34.734 1.00 43.62 93 GLU A CA 1
ATOM 751 C C . GLU A 1 93 ? 30.558 -3.932 -34.901 1.00 43.62 93 GLU A C 1
ATOM 753 O O . GLU A 1 93 ? 29.476 -3.773 -35.466 1.00 43.62 93 GLU A O 1
ATOM 758 N N . LEU A 1 94 ? 31.275 -2.879 -34.471 1.00 47.41 94 LEU A N 1
ATOM 759 C CA . LEU A 1 94 ? 30.865 -1.467 -34.602 1.00 47.41 94 LEU A CA 1
ATOM 760 C C . LEU A 1 94 ? 31.165 -0.841 -35.984 1.00 47.41 94 LEU A C 1
ATOM 762 O O . LEU A 1 94 ? 30.840 0.322 -36.210 1.00 47.41 94 LEU A O 1
ATOM 766 N N . ASP A 1 95 ? 31.732 -1.599 -36.928 1.00 47.28 95 ASP A N 1
ATOM 767 C CA . ASP A 1 95 ? 31.746 -1.225 -38.356 1.00 47.28 95 ASP A CA 1
ATOM 768 C C . ASP A 1 95 ? 30.486 -1.699 -39.102 1.00 47.28 95 ASP A C 1
ATOM 770 O O . ASP A 1 95 ? 30.308 -1.427 -40.293 1.00 47.28 95 ASP A O 1
ATOM 774 N N . TRP A 1 96 ? 29.551 -2.365 -38.414 1.00 49.78 96 TRP A N 1
ATOM 775 C CA . TRP A 1 96 ? 28.247 -2.647 -38.991 1.00 49.78 96 TRP A CA 1
ATOM 776 C C . TRP A 1 96 ? 27.339 -1.423 -38.849 1.00 49.78 96 TRP A C 1
ATOM 778 O O . TRP A 1 96 ? 26.976 -1.014 -37.746 1.00 49.78 96 TRP A O 1
ATOM 788 N N . TYR A 1 97 ? 26.886 -0.898 -39.990 1.00 52.19 97 TYR A N 1
ATOM 789 C CA . TYR A 1 97 ? 25.869 0.159 -40.129 1.00 52.19 97 TYR A CA 1
ATOM 790 C C . TYR A 1 97 ? 24.621 -0.040 -39.233 1.00 52.19 97 TYR A C 1
ATOM 792 O O . TYR A 1 97 ? 23.877 0.901 -38.964 1.00 52.19 97 TYR A O 1
ATOM 800 N N . TYR A 1 98 ? 24.398 -1.263 -38.739 1.00 55.75 98 TYR A N 1
ATOM 801 C CA . TYR A 1 98 ? 23.230 -1.665 -37.968 1.00 55.75 98 TYR A CA 1
ATOM 802 C C . TYR A 1 98 ? 23.386 -1.671 -36.432 1.00 55.75 98 TYR A C 1
ATOM 804 O O . TYR A 1 98 ? 22.408 -1.966 -35.748 1.00 55.75 98 TYR A O 1
ATOM 812 N N . GLY A 1 99 ? 24.535 -1.307 -35.847 1.00 60.25 99 GLY A N 1
ATOM 813 C CA . GLY A 1 99 ? 24.702 -1.312 -34.377 1.00 60.25 99 GLY A CA 1
ATOM 814 C C . GLY A 1 99 ? 23.724 -0.386 -33.629 1.00 60.25 99 GLY A C 1
ATOM 815 O O . GLY A 1 99 ? 23.116 -0.772 -32.632 1.00 60.25 99 GLY A O 1
ATOM 816 N N . TYR A 1 100 ? 23.495 0.816 -34.165 1.00 61.50 100 TYR A N 1
ATOM 817 C CA . TYR A 1 100 ? 22.523 1.778 -33.632 1.00 61.50 100 TYR A CA 1
ATOM 818 C C . TYR A 1 100 ? 21.054 1.321 -33.782 1.00 61.50 100 TYR A C 1
ATOM 820 O O . TYR A 1 100 ? 20.302 1.386 -32.812 1.00 61.50 100 TYR A O 1
ATOM 828 N N . PRO A 1 101 ? 20.595 0.802 -34.939 1.00 67.56 101 PRO A N 1
ATOM 829 C CA . PRO A 1 101 ? 19.237 0.265 -35.030 1.00 67.56 101 PRO A CA 1
ATOM 830 C C . PRO A 1 101 ? 19.027 -1.030 -34.226 1.00 67.56 101 PRO A C 1
ATOM 832 O O . PRO A 1 101 ? 17.932 -1.222 -33.704 1.00 67.56 101 PRO A O 1
ATOM 835 N N . ILE A 1 102 ? 20.040 -1.889 -34.047 1.00 69.94 102 ILE A N 1
ATOM 836 C CA . ILE A 1 102 ? 19.931 -3.073 -33.169 1.00 69.94 102 ILE A CA 1
ATOM 837 C C . ILE A 1 102 ? 19.707 -2.651 -31.713 1.00 69.94 102 ILE A C 1
ATOM 839 O O . ILE A 1 102 ? 18.876 -3.245 -31.025 1.00 69.94 102 ILE A O 1
ATOM 843 N N . SER A 1 103 ? 20.383 -1.599 -31.247 1.00 68.81 103 SER A N 1
ATOM 844 C CA . SER A 1 103 ? 20.184 -1.076 -29.894 1.00 68.81 103 SER A CA 1
ATOM 845 C C . SER A 1 103 ? 18.783 -0.515 -29.676 1.00 68.81 103 SER A C 1
ATOM 847 O O . SER A 1 103 ? 18.155 -0.806 -28.659 1.00 68.81 103 SER A O 1
ATOM 849 N N . LEU A 1 104 ? 18.254 0.206 -30.667 1.00 68.88 104 LEU A N 1
ATOM 850 C CA . LEU A 1 104 ? 16.882 0.709 -30.663 1.00 68.88 104 LEU A CA 1
ATOM 851 C C . LEU A 1 104 ? 15.853 -0.425 -30.674 1.00 68.88 104 LEU A C 1
ATOM 853 O O . LEU A 1 104 ? 14.853 -0.348 -29.957 1.00 68.88 104 LEU A O 1
ATOM 857 N N . ILE A 1 105 ? 16.095 -1.494 -31.439 1.00 78.31 105 ILE A N 1
ATOM 858 C CA . ILE A 1 105 ? 15.242 -2.689 -31.440 1.00 78.31 105 ILE A CA 1
ATOM 859 C C . ILE A 1 105 ? 15.299 -3.380 -30.076 1.00 78.31 105 ILE A C 1
ATOM 861 O O . ILE A 1 105 ? 14.253 -3.756 -29.557 1.00 78.31 105 ILE A O 1
ATOM 865 N N . LEU A 1 106 ? 16.478 -3.495 -29.458 1.00 74.31 106 LEU A N 1
ATOM 866 C CA . LEU A 1 106 ? 16.633 -4.083 -28.127 1.00 74.31 106 LEU A CA 1
ATOM 867 C C . LEU A 1 106 ? 15.907 -3.250 -27.056 1.00 74.31 106 LEU A C 1
ATOM 869 O O . LEU A 1 106 ? 15.149 -3.808 -26.266 1.00 74.31 106 LEU A O 1
ATOM 873 N N . MET A 1 107 ? 16.063 -1.919 -27.067 1.00 73.44 107 MET A N 1
ATOM 874 C CA . MET A 1 107 ? 15.313 -1.005 -26.190 1.00 73.44 107 MET A CA 1
ATOM 875 C C . MET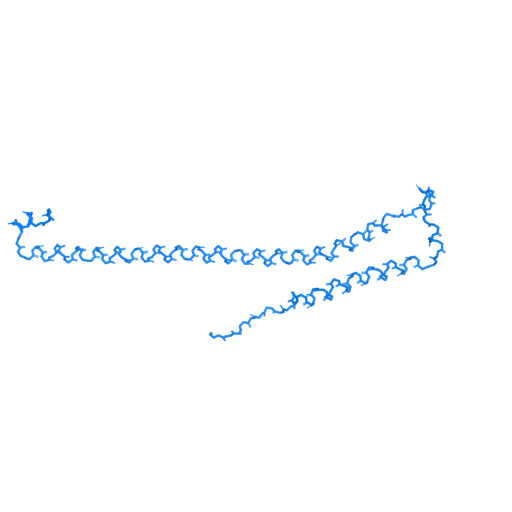 A 1 107 ? 13.801 -1.168 -26.383 1.00 73.44 107 MET A C 1
ATOM 877 O O . MET A 1 107 ? 13.061 -1.298 -25.408 1.00 73.44 107 MET A O 1
ATOM 881 N N . SER A 1 108 ? 13.348 -1.206 -27.640 1.00 78.50 108 SER A N 1
ATOM 882 C CA . SER A 1 108 ? 11.932 -1.347 -27.990 1.00 78.50 108 SER A CA 1
ATOM 883 C C . SER A 1 108 ? 11.378 -2.711 -27.576 1.00 78.50 108 SER A C 1
ATOM 885 O O . SER A 1 108 ? 10.272 -2.782 -27.048 1.00 78.50 108 SER A O 1
ATOM 887 N N . ALA A 1 109 ? 12.146 -3.788 -27.750 1.00 83.81 109 ALA A N 1
ATOM 888 C CA . ALA A 1 109 ? 11.770 -5.142 -27.356 1.00 83.81 109 ALA A CA 1
ATOM 889 C C . ALA A 1 109 ? 11.679 -5.287 -25.833 1.00 83.81 109 ALA A C 1
ATOM 891 O O . ALA A 1 109 ? 10.738 -5.902 -25.336 1.00 83.81 109 ALA A O 1
ATOM 892 N N . VAL A 1 110 ? 12.602 -4.680 -25.079 1.00 80.00 110 VAL A N 1
ATOM 893 C CA . VAL A 1 110 ? 12.543 -4.666 -23.611 1.00 80.00 110 VAL A CA 1
ATOM 894 C C . VAL A 1 110 ? 11.364 -3.823 -23.123 1.00 80.00 110 VAL A C 1
ATOM 896 O O . VAL A 1 110 ? 10.630 -4.270 -22.24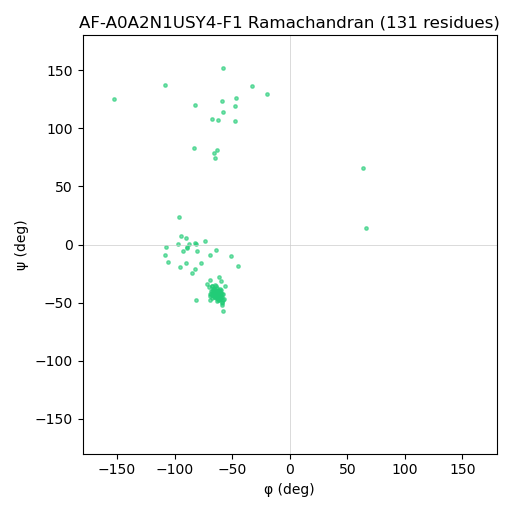3 1.00 80.00 110 VAL A O 1
ATOM 899 N N . ALA A 1 111 ? 11.117 -2.657 -23.727 1.00 76.62 111 ALA A N 1
ATOM 900 C CA . ALA A 1 111 ? 9.960 -1.825 -23.405 1.00 76.62 111 ALA A CA 1
ATOM 901 C C . ALA A 1 111 ? 8.631 -2.548 -23.693 1.00 76.62 111 ALA A C 1
ATOM 903 O O . ALA A 1 111 ? 7.761 -2.597 -22.822 1.00 76.62 111 ALA A O 1
ATOM 904 N N . LEU A 1 112 ? 8.484 -3.174 -24.869 1.00 81.94 112 LEU A N 1
ATOM 905 C CA . LEU A 1 112 ? 7.305 -3.983 -25.200 1.00 81.94 112 LEU A CA 1
ATOM 906 C C . LEU A 1 112 ? 7.174 -5.205 -24.289 1.00 81.94 112 LEU A C 1
ATOM 908 O O . LEU A 1 112 ? 6.070 -5.508 -23.845 1.00 81.94 112 LEU A O 1
ATOM 912 N N . GLY A 1 113 ? 8.276 -5.897 -23.992 1.00 82.88 113 GLY A N 1
ATOM 913 C CA . GLY A 1 113 ? 8.291 -7.059 -23.105 1.00 82.88 113 GLY A CA 1
ATOM 914 C C . GLY A 1 113 ? 7.820 -6.707 -21.696 1.00 82.88 113 GLY A C 1
ATOM 915 O O . GLY A 1 113 ? 6.978 -7.404 -21.135 1.00 82.88 113 GLY A O 1
ATOM 916 N N . GLN A 1 114 ? 8.282 -5.577 -21.159 1.00 76.19 114 GLN A N 1
ATOM 917 C CA . GLN A 1 114 ? 7.820 -5.031 -19.882 1.00 76.19 114 GLN A CA 1
ATOM 918 C C . GLN A 1 114 ? 6.330 -4.662 -19.935 1.00 76.19 114 GLN A C 1
ATOM 920 O O . GLN A 1 114 ? 5.568 -5.037 -19.046 1.00 76.19 114 GLN A O 1
ATOM 925 N N . LEU A 1 115 ? 5.882 -3.992 -21.000 1.00 73.31 115 LEU A N 1
ATOM 926 C CA . LEU A 1 115 ? 4.486 -3.574 -21.167 1.00 73.31 115 LEU A CA 1
ATOM 927 C C . LEU A 1 115 ? 3.536 -4.781 -21.274 1.00 73.31 115 LEU A C 1
ATOM 929 O O . LEU A 1 115 ? 2.490 -4.814 -20.621 1.00 73.31 115 LEU A O 1
ATOM 933 N N . LEU A 1 116 ? 3.927 -5.814 -22.025 1.00 79.56 116 LEU A N 1
ATOM 934 C CA . LEU A 1 116 ? 3.202 -7.082 -22.123 1.00 79.56 116 LEU A CA 1
ATOM 935 C C . LEU A 1 116 ? 3.207 -7.846 -20.797 1.00 79.56 116 LEU A C 1
ATOM 937 O O . LEU A 1 116 ? 2.167 -8.368 -20.403 1.00 79.56 116 LEU A O 1
ATOM 941 N N . PHE A 1 117 ? 4.329 -7.865 -20.075 1.00 78.12 117 PHE A N 1
ATOM 942 C CA . PHE A 1 117 ? 4.421 -8.488 -18.755 1.00 78.12 117 PHE A CA 1
ATOM 943 C C . PHE A 1 117 ? 3.488 -7.810 -17.742 1.00 78.12 117 PHE A C 1
ATOM 945 O O . PHE A 1 117 ? 2.725 -8.490 -17.055 1.00 78.12 117 PHE A O 1
ATOM 952 N N . PHE A 1 118 ? 3.465 -6.473 -17.691 1.00 71.75 118 PHE A N 1
ATOM 953 C CA . PHE A 1 118 ? 2.550 -5.722 -16.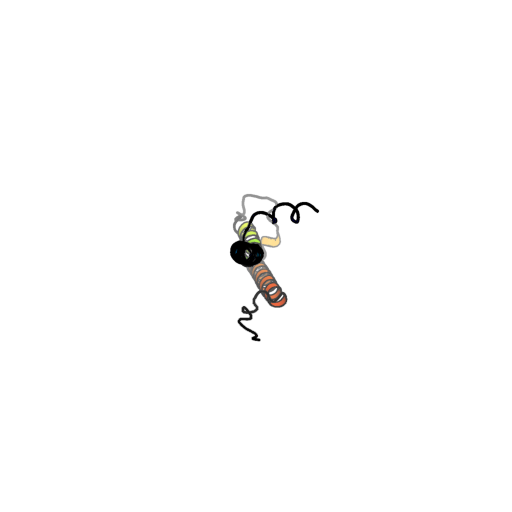824 1.00 71.75 118 PHE A CA 1
ATOM 954 C C . PHE A 1 118 ? 1.079 -5.901 -17.208 1.00 71.75 118 PHE A C 1
ATOM 956 O O . PHE A 1 118 ? 0.214 -5.961 -16.327 1.00 71.75 118 PHE A O 1
ATOM 963 N N . ARG A 1 119 ? 0.790 -6.033 -18.508 1.00 70.06 119 ARG A N 1
ATOM 964 C CA . ARG A 1 119 ? -0.553 -6.336 -19.010 1.00 70.06 119 ARG A CA 1
ATOM 965 C C . ARG A 1 119 ? -0.988 -7.760 -18.655 1.00 70.06 119 ARG A C 1
ATOM 967 O O . ARG A 1 119 ? -2.115 -7.935 -18.203 1.00 70.06 119 ARG A O 1
ATOM 974 N N . TYR A 1 120 ? -0.103 -8.750 -18.784 1.00 69.94 120 TYR A N 1
ATOM 975 C CA . TYR A 1 120 ? -0.374 -10.145 -18.420 1.00 69.94 120 TYR A CA 1
ATOM 976 C C . TYR A 1 120 ? -0.568 -10.323 -16.912 1.00 69.94 120 TYR A C 1
ATOM 978 O O . TYR A 1 120 ? -1.466 -11.036 -16.476 1.00 69.94 120 TYR A O 1
ATOM 986 N N . LYS A 1 121 ? 0.211 -9.604 -16.096 1.00 68.62 121 LYS A N 1
ATOM 987 C CA . LYS A 1 121 ? 0.089 -9.635 -14.632 1.00 68.62 121 LYS A CA 1
ATOM 988 C C . LYS A 1 121 ? -1.152 -8.894 -14.104 1.00 68.62 121 LYS A C 1
ATOM 990 O O . LYS A 1 121 ? -1.316 -8.767 -12.894 1.00 68.62 121 LYS A O 1
ATOM 995 N N . GLY A 1 122 ? -2.005 -8.364 -14.990 1.00 63.97 122 GLY A N 1
ATOM 996 C CA . GLY A 1 122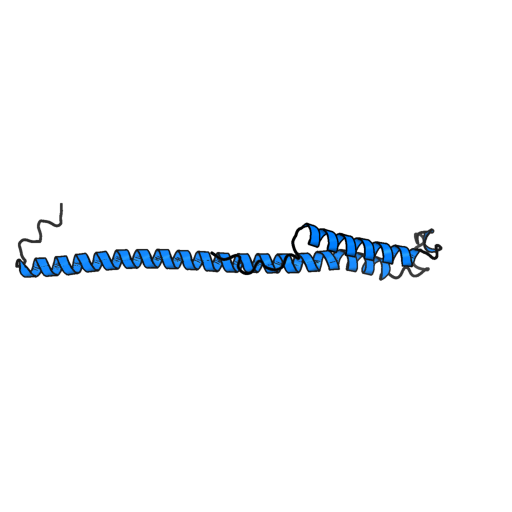 ? -3.238 -7.660 -14.626 1.00 63.97 122 GLY A CA 1
ATOM 997 C C . GLY A 1 122 ? -3.004 -6.339 -13.889 1.00 63.97 122 GLY A C 1
ATOM 998 O O . GLY A 1 122 ? -3.933 -5.780 -13.312 1.00 63.97 122 GLY A O 1
ATOM 999 N N . TRP A 1 123 ? -1.774 -5.810 -13.895 1.00 59.94 123 TRP A N 1
ATOM 1000 C CA . TRP A 1 123 ? -1.423 -4.632 -13.099 1.00 59.94 123 TRP A CA 1
ATOM 1001 C C . TRP A 1 123 ? -1.926 -3.309 -13.699 1.00 59.94 123 TRP A C 1
ATOM 1003 O O . TRP A 1 123 ? -2.000 -2.311 -12.987 1.00 59.94 123 TRP A O 1
ATOM 1013 N N . LEU A 1 124 ? -2.319 -3.320 -14.974 1.00 57.84 124 LEU A N 1
ATOM 1014 C CA . LEU A 1 124 ? -3.010 -2.226 -15.673 1.00 57.84 124 LEU A CA 1
ATOM 1015 C C . LEU A 1 124 ? -4.543 -2.388 -15.667 1.00 57.84 124 LEU A C 1
ATOM 1017 O O . LEU A 1 124 ? -5.248 -1.643 -16.345 1.00 57.84 124 LEU A O 1
ATOM 1021 N N . GLY A 1 125 ? -5.070 -3.371 -14.930 1.00 50.91 125 GLY A N 1
ATOM 1022 C CA . GLY A 1 125 ? -6.500 -3.501 -14.694 1.00 50.91 125 GLY A CA 1
ATOM 1023 C C . GLY A 1 125 ? -6.978 -2.345 -13.828 1.00 50.91 125 GLY A C 1
ATOM 1024 O O . GLY A 1 125 ? -6.643 -2.287 -12.647 1.00 50.91 125 GLY A O 1
ATOM 1025 N N . VAL A 1 126 ? -7.716 -1.434 -14.465 1.00 49.81 126 VAL A N 1
ATOM 1026 C CA . VAL A 1 126 ? -8.646 -0.450 -13.895 1.00 49.81 126 VAL A CA 1
ATOM 1027 C C . VAL A 1 126 ? -9.066 -0.866 -12.481 1.00 49.81 126 VAL A C 1
ATOM 1029 O O . VAL A 1 126 ? -9.479 -2.021 -12.323 1.00 49.81 126 VAL A O 1
ATOM 1032 N N . PRO A 1 127 ? -8.985 0.021 -11.467 1.00 43.53 127 PRO A N 1
ATOM 1033 C CA . PRO A 1 127 ? -9.565 -0.265 -10.164 1.00 43.53 127 PRO A CA 1
ATOM 1034 C C . PRO A 1 127 ? -10.972 -0.790 -10.413 1.00 43.53 127 PRO A C 1
ATOM 1036 O O . PRO A 1 127 ? -11.777 -0.105 -11.049 1.00 43.53 127 PRO A O 1
ATOM 1039 N N . GLN A 1 128 ? -11.255 -2.021 -9.988 1.00 52.66 128 GLN A N 1
ATOM 1040 C CA . GLN A 1 128 ? -12.628 -2.491 -9.879 1.00 52.66 128 GLN A CA 1
ATOM 1041 C C . GLN A 1 128 ? -13.263 -1.640 -8.781 1.00 52.66 128 GLN A C 1
ATOM 1043 O O . GLN A 1 128 ? -13.348 -2.034 -7.624 1.00 52.66 128 GLN A O 1
ATOM 1048 N N . SER A 1 129 ? -13.625 -0.413 -9.154 1.00 53.88 129 SER A N 1
ATOM 1049 C CA . SER A 1 129 ? -14.647 0.338 -8.472 1.00 53.88 129 SER A CA 1
ATOM 1050 C C . SER A 1 129 ? -15.887 -0.535 -8.543 1.00 53.88 129 SER A C 1
ATOM 1052 O O . SER A 1 129 ? -16.397 -0.862 -9.613 1.00 53.88 129 SER A O 1
ATOM 1054 N N . ASP A 1 130 ? -16.287 -0.967 -7.359 1.00 51.53 130 ASP A N 1
ATOM 1055 C CA . ASP A 1 130 ? -17.682 -1.174 -7.046 1.00 51.53 130 ASP A CA 1
ATOM 1056 C C . ASP A 1 130 ? -18.374 -2.266 -7.873 1.00 51.53 130 ASP A C 1
ATOM 1058 O O . ASP A 1 130 ? -19.331 -2.035 -8.615 1.00 51.53 130 ASP A O 1
ATOM 1062 N N . ARG A 1 131 ? -17.938 -3.517 -7.680 1.00 46.88 131 ARG A N 1
ATOM 1063 C CA . ARG A 1 131 ? -18.869 -4.638 -7.826 1.00 46.88 131 ARG A CA 1
ATOM 1064 C C . ARG A 1 131 ? -19.622 -4.787 -6.505 1.00 46.88 131 ARG A C 1
ATOM 1066 O O . ARG A 1 131 ? -19.230 -5.552 -5.634 1.00 46.88 131 ARG A O 1
ATOM 1073 N N . ARG A 1 132 ? -20.658 -3.955 -6.396 1.00 56.41 132 ARG A N 1
ATOM 1074 C CA . ARG A 1 132 ? -21.711 -3.923 -5.378 1.00 56.41 132 ARG A CA 1
ATOM 1075 C C . ARG A 1 132 ? -22.088 -5.308 -4.842 1.00 56.41 132 ARG A C 1
ATOM 1077 O O . ARG A 1 132 ? -22.322 -6.214 -5.646 1.00 56.41 132 ARG A O 1
ATOM 1084 N N . HIS A 1 133 ? -22.246 -5.387 -3.522 1.00 43.41 133 HIS A N 1
ATOM 1085 C CA . HIS A 1 133 ? -23.461 -5.752 -2.766 1.00 43.41 133 HIS A CA 1
ATOM 1086 C C . HIS A 1 133 ? -23.105 -6.398 -1.429 1.00 43.41 133 HIS A C 1
ATOM 1088 O O . HIS A 1 133 ? -22.292 -7.347 -1.427 1.00 43.41 133 HIS A O 1
#

Radius of gyration: 36.34 Å; Cα contacts (8 Å, |Δi|>4): 19; chains: 1; bounding box: 78×22×99 Å

pLDDT: mean 74.38, std 18.18, range [41.69, 98.06]

Solvent-accessible surface area (backbone atoms only — not comparable to full-atom values): 7954 Å² total; per-residue (Å²): 130,84,80,72,75,76,60,86,81,59,56,76,67,59,53,52,54,54,48,53,52,50,52,53,51,50,54,51,48,56,51,50,52,52,50,51,53,52,50,51,52,48,52,53,50,51,51,49,51,52,49,53,50,48,52,52,51,52,50,52,52,49,55,53,47,67,54,46,52,60,53,47,51,52,50,47,62,64,63,51,65,81,55,92,84,80,54,97,79,61,62,84,67,71,81,43,94,53,52,67,59,51,51,52,49,51,52,48,51,51,52,50,49,50,52,50,49,41,53,71,69,49,72,75,58,70,82,81,74,76,84,81,130

Sequence (133 aa):
GMMREQLTVFDEETRFYLRDVFDHTTQLMDLLDTYKDLSSHLMDMTASAASARMNEIMRFLTVMSSIFIPLTFIAGIYGMNFHRESSPYNMPELDWYYGYPISLILMSAVALGQLLFFRYKGWLGVPQSDRRH